Protein AF-A0A6P1I4I9-F1 (afdb_monomer_lite)

Structure (mmCIF, N/CA/C/O backbone):
data_AF-A0A6P1I4I9-F1
#
_entry.id   AF-A0A6P1I4I9-F1
#
loop_
_atom_site.group_PDB
_atom_site.id
_atom_site.type_symbol
_atom_site.label_atom_id
_atom_site.label_alt_id
_atom_site.label_comp_id
_atom_site.label_asym_id
_atom_site.label_entity_id
_atom_site.label_seq_id
_atom_site.pdbx_PDB_ins_code
_atom_site.Cartn_x
_atom_site.Cartn_y
_atom_site.Cartn_z
_atom_site.occupancy
_atom_site.B_iso_or_equiv
_atom_site.auth_seq_id
_atom_site.auth_comp_id
_atom_site.auth_asym_id
_atom_site.auth_atom_id
_atom_site.pdbx_PDB_model_num
ATOM 1 N N . MET A 1 1 ? -8.883 -12.590 -25.364 1.00 61.16 1 MET A N 1
ATOM 2 C CA . MET A 1 1 ? -9.585 -12.939 -24.093 1.00 61.16 1 MET A CA 1
ATOM 3 C C . MET A 1 1 ? -8.777 -12.590 -22.834 1.00 61.16 1 MET A C 1
ATOM 5 O O . MET A 1 1 ? -9.366 -12.536 -21.764 1.00 61.16 1 MET A O 1
ATOM 9 N N . GLN A 1 2 ? -7.467 -12.324 -22.941 1.00 71.19 2 GLN A N 1
ATOM 10 C CA . GLN A 1 2 ? -6.574 -11.932 -21.831 1.00 71.19 2 GLN A CA 1
ATOM 11 C C . GLN A 1 2 ? -6.469 -10.403 -21.642 1.00 71.19 2 GLN A C 1
ATOM 13 O O . GLN A 1 2 ? -5.896 -9.919 -20.669 1.00 71.19 2 GLN A O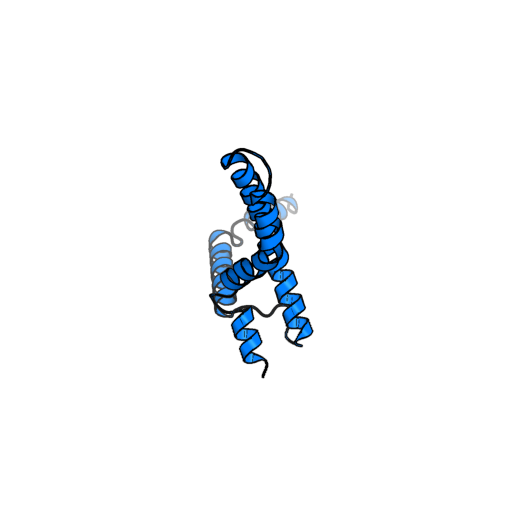 1
ATOM 18 N N . ASP A 1 3 ? -7.030 -9.626 -22.568 1.00 73.31 3 ASP A N 1
ATOM 19 C CA . ASP A 1 3 ? -6.816 -8.177 -22.668 1.00 73.31 3 ASP A CA 1
ATOM 20 C C . ASP A 1 3 ? -7.401 -7.401 -21.481 1.00 73.31 3 ASP A C 1
ATOM 22 O O . ASP A 1 3 ? -6.822 -6.414 -21.028 1.00 73.31 3 ASP A O 1
ATOM 26 N N . TRP A 1 4 ? -8.504 -7.893 -20.907 1.00 76.88 4 TRP A N 1
ATOM 27 C CA . TRP A 1 4 ? -9.091 -7.321 -19.694 1.00 76.88 4 TRP A CA 1
ATOM 28 C C . TRP A 1 4 ? -8.204 -7.549 -18.460 1.00 76.88 4 TRP A C 1
ATOM 30 O O . TRP A 1 4 ? -8.087 -6.650 -17.631 1.00 76.88 4 TRP A O 1
ATOM 40 N N . VAL A 1 5 ? -7.539 -8.711 -18.358 1.00 74.06 5 VAL A N 1
ATOM 41 C CA . VAL A 1 5 ? -6.594 -9.035 -17.271 1.00 74.06 5 VAL A CA 1
ATOM 42 C C . VAL A 1 5 ? -5.366 -8.148 -17.383 1.00 74.06 5 VAL A C 1
ATOM 44 O O . VAL A 1 5 ? -4.929 -7.565 -16.393 1.00 74.06 5 VAL A O 1
ATOM 47 N N . ARG A 1 6 ? -4.843 -8.004 -18.606 1.00 72.75 6 ARG A N 1
ATOM 48 C CA . ARG A 1 6 ? -3.721 -7.115 -18.904 1.00 72.75 6 ARG A CA 1
ATOM 49 C C . ARG A 1 6 ? -4.050 -5.686 -18.483 1.00 72.75 6 ARG A C 1
ATOM 51 O O . ARG A 1 6 ? -3.330 -5.121 -17.670 1.00 72.75 6 ARG A O 1
ATOM 58 N N . ASN A 1 7 ? -5.174 -5.136 -18.943 1.00 72.94 7 ASN A N 1
ATOM 59 C CA . ASN A 1 7 ? -5.567 -3.769 -18.608 1.00 72.94 7 ASN A CA 1
ATOM 60 C C . ASN A 1 7 ? -5.860 -3.567 -17.104 1.00 72.94 7 ASN A C 1
ATOM 62 O O . ASN A 1 7 ? -5.578 -2.497 -16.570 1.00 72.94 7 ASN A O 1
ATOM 66 N N . ASP A 1 8 ? -6.376 -4.579 -16.397 1.00 72.75 8 ASP A N 1
ATOM 67 C CA . ASP A 1 8 ? -6.605 -4.508 -14.943 1.00 72.75 8 ASP A CA 1
ATOM 68 C C . ASP A 1 8 ? -5.295 -4.545 -14.136 1.00 72.75 8 ASP A C 1
ATOM 70 O O . ASP A 1 8 ? -5.152 -3.818 -13.152 1.00 72.75 8 ASP A O 1
ATOM 74 N N . LEU A 1 9 ? -4.320 -5.357 -14.560 1.00 65.81 9 LEU A N 1
ATOM 75 C CA . LEU A 1 9 ? -3.043 -5.531 -13.857 1.00 65.81 9 LEU A CA 1
ATOM 76 C C . LEU A 1 9 ? -2.012 -4.447 -14.178 1.00 65.81 9 LEU A C 1
ATOM 78 O O . LEU A 1 9 ? -1.179 -4.134 -13.325 1.00 65.81 9 LEU A O 1
ATOM 82 N N . THR A 1 10 ? -2.053 -3.879 -15.384 1.00 67.31 10 THR A N 1
ATOM 83 C CA . THR A 1 10 ? -1.100 -2.850 -15.821 1.00 67.31 10 THR A CA 1
ATOM 84 C C . THR A 1 10 ? -1.703 -1.448 -15.868 1.00 67.31 10 THR A C 1
ATOM 86 O O . THR A 1 10 ? -0.956 -0.494 -16.038 1.00 67.31 10 THR A O 1
ATOM 89 N N . GLY A 1 11 ? -3.018 -1.274 -15.716 1.00 68.75 11 GLY A N 1
ATOM 90 C CA . GLY A 1 11 ? -3.669 0.034 -15.839 1.00 68.75 11 GLY A CA 1
ATOM 91 C C . GLY A 1 11 ? -3.225 1.075 -14.801 1.00 68.75 11 GLY A C 1
ATOM 92 O O . GLY A 1 11 ? -2.755 0.749 -13.711 1.00 68.75 11 GLY A O 1
ATOM 93 N N . ASP A 1 12 ? -3.442 2.357 -15.105 1.00 64.56 12 ASP A N 1
ATOM 94 C CA . ASP A 1 12 ? -2.988 3.496 -14.282 1.00 64.56 12 ASP A CA 1
ATOM 95 C C . ASP A 1 12 ? -3.600 3.510 -12.860 1.00 64.56 12 ASP A C 1
ATOM 97 O O . ASP A 1 12 ? -3.029 4.075 -11.929 1.00 64.56 12 ASP A O 1
ATOM 101 N N . ARG A 1 13 ? -4.740 2.829 -12.654 1.00 67.44 13 ARG A N 1
ATOM 102 C CA . ARG A 1 13 ? -5.389 2.649 -11.338 1.00 67.44 13 ARG A CA 1
ATOM 103 C C . ARG A 1 13 ? -5.148 1.278 -10.692 1.00 67.44 13 ARG A C 1
ATOM 105 O O . ARG A 1 13 ? -5.787 0.970 -9.683 1.00 67.44 13 ARG A O 1
ATOM 112 N N . ALA A 1 14 ? -4.237 0.462 -11.224 1.00 74.75 14 ALA A N 1
ATOM 113 C CA . ALA A 1 14 ? -3.941 -0.861 -10.674 1.00 74.75 14 ALA A CA 1
ATOM 114 C C . ALA A 1 14 ? -3.412 -0.774 -9.231 1.00 74.75 14 ALA A C 1
ATOM 116 O O . ALA A 1 14 ? -3.835 -1.541 -8.370 1.00 74.75 14 ALA A O 1
ATOM 117 N N . VAL A 1 15 ? -2.564 0.219 -8.940 1.00 76.56 15 VAL A N 1
ATOM 118 C CA . VAL A 1 15 ? -1.974 0.439 -7.608 1.00 76.56 15 VAL A CA 1
ATOM 119 C C . VAL A 1 15 ? -3.030 0.780 -6.544 1.00 76.56 15 VAL A C 1
ATOM 121 O O . VAL A 1 15 ? -3.139 0.022 -5.580 1.00 76.56 15 VAL A O 1
ATOM 124 N N . PRO A 1 16 ? -3.858 1.839 -6.682 1.00 81.12 16 PRO A N 1
ATOM 125 C CA . PRO A 1 16 ? -4.865 2.151 -5.666 1.00 81.12 16 PRO A CA 1
ATOM 126 C C . PRO A 1 16 ? -5.903 1.032 -5.508 1.00 81.12 16 PRO A C 1
ATOM 128 O O . PRO A 1 16 ? -6.295 0.719 -4.386 1.00 81.12 16 PRO A O 1
ATOM 131 N N . ARG A 1 17 ? -6.306 0.361 -6.599 1.00 83.44 17 ARG A N 1
ATOM 132 C CA . ARG A 1 17 ? -7.221 -0.791 -6.532 1.00 83.44 17 ARG A CA 1
ATOM 133 C C . ARG A 1 17 ? -6.595 -1.966 -5.779 1.00 83.44 17 ARG A C 1
ATOM 135 O O . ARG A 1 17 ? -7.291 -2.615 -5.000 1.00 83.44 17 ARG A O 1
ATOM 142 N N . HIS A 1 18 ? -5.304 -2.228 -5.990 1.00 84.44 18 HIS A N 1
ATOM 143 C C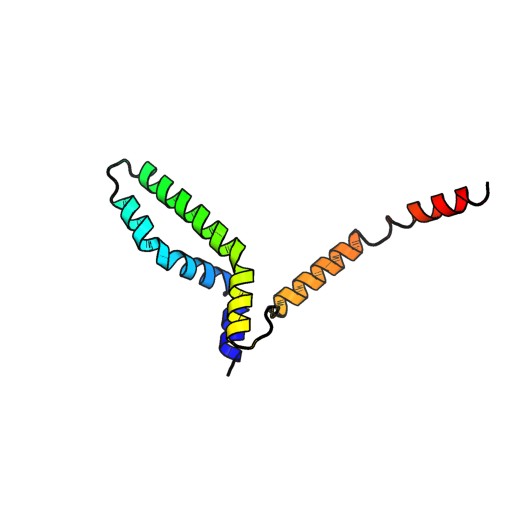A . HIS A 1 18 ? -4.573 -3.256 -5.258 1.00 84.44 18 HIS A CA 1
ATOM 144 C C . HIS A 1 18 ? -4.516 -2.930 -3.768 1.00 84.44 18 HIS A C 1
ATOM 146 O O . HIS A 1 18 ? -4.903 -3.769 -2.966 1.00 84.44 18 HIS A O 1
ATOM 152 N N . LEU A 1 19 ? -4.124 -1.708 -3.400 1.00 85.62 19 LEU A N 1
ATOM 153 C CA . LEU A 1 19 ? -4.037 -1.298 -1.997 1.00 85.62 19 LEU A CA 1
ATOM 154 C C . LEU A 1 19 ? -5.386 -1.426 -1.285 1.00 85.62 19 LEU A C 1
ATOM 156 O O . LEU A 1 19 ? -5.460 -2.085 -0.253 1.00 85.62 19 LEU A O 1
ATOM 160 N N . VAL A 1 20 ? -6.466 -0.893 -1.866 1.00 88.25 20 VAL A N 1
ATOM 161 C CA . VAL A 1 20 ? -7.816 -1.002 -1.286 1.00 88.25 20 VAL A CA 1
ATOM 162 C C . VAL A 1 20 ? -8.228 -2.465 -1.125 1.00 88.25 20 VAL A C 1
ATOM 164 O O . VAL A 1 20 ? -8.698 -2.859 -0.060 1.00 88.25 20 VAL A O 1
ATOM 167 N N . ARG A 1 21 ? -8.019 -3.299 -2.152 1.00 88.94 21 ARG A N 1
ATOM 168 C CA . ARG A 1 21 ? -8.389 -4.720 -2.097 1.00 88.94 21 ARG A CA 1
ATOM 169 C C . ARG A 1 21 ? -7.561 -5.496 -1.074 1.00 88.94 21 ARG A C 1
ATOM 171 O O . ARG A 1 21 ? -8.107 -6.366 -0.405 1.00 88.94 21 ARG A O 1
ATOM 178 N N . SER A 1 22 ? -6.283 -5.159 -0.928 1.00 88.06 22 SER A N 1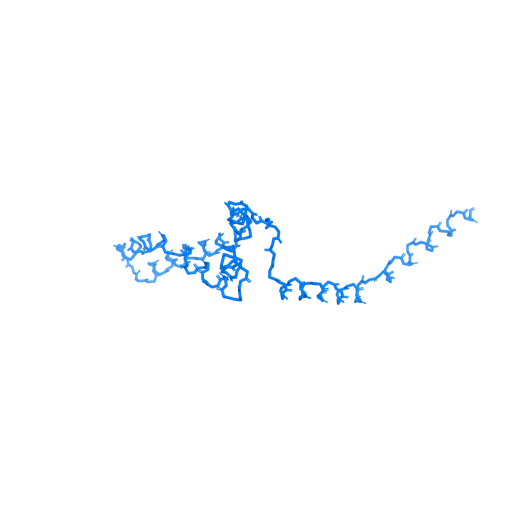
ATOM 179 C CA . SER A 1 22 ? -5.388 -5.754 0.064 1.00 88.06 22 SER A CA 1
ATOM 180 C C . SER A 1 22 ? -5.789 -5.406 1.496 1.00 88.06 22 SER A C 1
ATOM 182 O O . SER A 1 22 ? -5.456 -6.167 2.396 1.00 88.06 22 SER A O 1
ATOM 184 N N . MET A 1 23 ? -6.531 -4.314 1.724 1.00 91.69 23 MET A N 1
ATOM 185 C CA . MET A 1 23 ? -7.038 -3.953 3.055 1.00 91.69 23 MET A CA 1
ATOM 186 C C . MET A 1 23 ? -8.324 -4.692 3.447 1.00 91.69 23 MET A C 1
ATOM 188 O O . MET A 1 23 ? -8.602 -4.827 4.636 1.00 91.69 23 MET A O 1
ATOM 192 N N . VAL A 1 24 ? -9.101 -5.205 2.484 1.00 93.88 24 VAL A N 1
ATOM 193 C CA . VAL A 1 24 ? -10.393 -5.870 2.754 1.00 93.88 24 VAL A CA 1
ATOM 194 C C . VAL A 1 24 ? -10.277 -7.017 3.775 1.00 93.88 24 VAL A C 1
ATOM 196 O O . VAL A 1 24 ? -11.085 -7.048 4.703 1.00 93.88 24 VAL A O 1
ATOM 199 N N . PRO A 1 25 ? -9.277 -7.920 3.701 1.00 92.69 25 PRO A N 1
ATOM 200 C CA . PRO A 1 25 ? -9.122 -8.990 4.691 1.00 92.69 25 PRO A CA 1
ATOM 201 C C . PRO A 1 25 ? -8.791 -8.504 6.111 1.00 92.69 25 PRO A C 1
ATOM 203 O O . PRO A 1 25 ? -9.016 -9.241 7.066 1.00 92.69 25 PRO A O 1
ATOM 206 N N . PHE A 1 26 ? -8.271 -7.281 6.272 1.00 92.88 26 PHE A N 1
ATOM 207 C CA . PHE A 1 26 ? -7.883 -6.723 7.574 1.00 92.88 26 PHE A CA 1
ATOM 208 C C . PHE A 1 26 ? -9.031 -6.014 8.300 1.00 92.88 26 PHE A C 1
ATOM 210 O O . PHE A 1 26 ? -8.913 -5.734 9.491 1.00 92.88 26 PHE A O 1
ATOM 217 N N . ILE A 1 27 ? -10.161 -5.768 7.629 1.00 94.25 27 ILE A N 1
ATOM 218 C CA . ILE A 1 27 ? -11.366 -5.174 8.229 1.00 94.25 27 ILE A CA 1
ATOM 219 C C . ILE A 1 27 ? -11.764 -5.844 9.560 1.00 94.25 27 ILE A C 1
ATOM 221 O O . ILE A 1 27 ? -11.925 -5.114 10.538 1.00 94.25 27 ILE A O 1
ATOM 225 N N . PRO A 1 28 ? -11.887 -7.186 9.668 1.00 95.12 28 PRO A N 1
ATOM 226 C CA . PRO A 1 28 ? -12.225 -7.825 10.943 1.00 95.12 28 PRO A CA 1
ATOM 227 C C . PRO A 1 28 ? -11.169 -7.596 12.035 1.00 95.12 28 PRO A C 1
ATOM 229 O O . PRO A 1 28 ? -11.524 -7.444 13.201 1.00 95.12 28 PRO A O 1
ATOM 232 N N . VAL A 1 29 ? -9.884 -7.514 11.675 1.00 93.56 29 VAL A N 1
ATOM 233 C CA . VAL A 1 29 ? -8.793 -7.237 12.626 1.00 93.56 29 VAL A CA 1
ATOM 234 C C . VAL A 1 29 ? -8.911 -5.814 13.174 1.00 93.56 29 VAL A C 1
ATOM 236 O O . VAL A 1 29 ? -8.864 -5.606 14.385 1.00 93.56 29 VAL A O 1
ATOM 239 N N . PHE A 1 30 ? -9.133 -4.829 12.303 1.00 93.06 30 PHE A N 1
ATOM 240 C CA . PHE A 1 30 ? -9.330 -3.443 12.730 1.00 93.06 30 PHE A CA 1
ATOM 241 C C . PHE A 1 30 ? -10.616 -3.268 13.541 1.00 93.06 30 PHE A C 1
ATOM 243 O O . PHE A 1 30 ? -10.618 -2.539 14.532 1.00 93.06 30 PHE A O 1
ATOM 250 N N . ALA A 1 31 ? -11.688 -3.980 13.182 1.00 94.31 31 ALA A N 1
ATOM 251 C CA . ALA A 1 31 ? -12.916 -4.009 13.968 1.00 94.31 31 ALA A CA 1
ATOM 252 C C . ALA A 1 31 ? -12.673 -4.572 15.379 1.00 94.31 31 ALA A C 1
ATOM 254 O O . ALA A 1 31 ? -13.158 -4.001 16.353 1.00 94.31 31 ALA A O 1
ATOM 255 N N . ALA A 1 32 ? -11.863 -5.627 15.517 1.00 93.50 32 ALA A N 1
ATOM 256 C CA . ALA A 1 32 ? -11.491 -6.169 16.823 1.00 93.50 32 ALA A CA 1
ATOM 257 C C . ALA A 1 32 ? -10.728 -5.145 17.684 1.00 93.50 32 ALA A C 1
ATOM 259 O O . ALA A 1 32 ? -11.007 -5.016 18.875 1.00 93.50 32 ALA A O 1
ATOM 260 N N . PHE A 1 33 ? -9.826 -4.353 17.093 1.00 91.19 33 PHE A N 1
ATOM 261 C CA . PHE A 1 33 ? -9.138 -3.274 17.817 1.00 91.19 33 PHE A CA 1
ATOM 262 C C . PHE A 1 33 ? -10.091 -2.170 18.290 1.00 91.19 33 PHE A C 1
ATOM 264 O O . PHE A 1 33 ? -9.878 -1.592 19.355 1.00 91.19 33 PHE A O 1
ATOM 271 N N . LEU A 1 34 ? -11.174 -1.903 17.554 1.00 89.75 34 LEU A N 1
ATOM 272 C CA . LEU A 1 34 ? -12.207 -0.962 17.994 1.00 89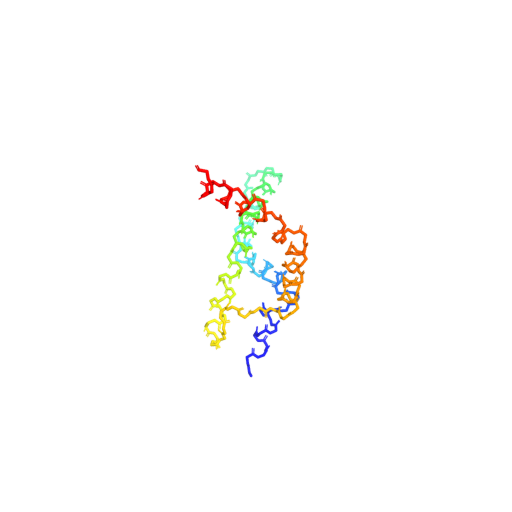.75 34 LEU A CA 1
ATOM 273 C C . LEU A 1 34 ? -13.008 -1.477 19.193 1.00 89.75 34 LEU A C 1
ATOM 275 O O . LEU A 1 34 ? -13.479 -0.658 19.979 1.00 89.75 34 LEU A O 1
ATOM 279 N N . LEU A 1 35 ? -13.140 -2.794 19.362 1.00 92.06 35 LEU A N 1
ATOM 280 C CA . LEU A 1 35 ? -13.825 -3.402 20.508 1.00 92.06 35 LEU A CA 1
ATOM 281 C C . LEU A 1 35 ? -12.965 -3.422 21.780 1.00 92.06 35 LEU A C 1
ATOM 283 O O . LEU A 1 35 ? -13.482 -3.693 22.862 1.00 92.06 35 LEU A O 1
ATOM 287 N N . PHE A 1 36 ? -11.667 -3.124 21.673 1.00 89.94 36 PHE A N 1
ATOM 288 C CA . PHE A 1 36 ? -10.749 -3.186 22.803 1.00 89.94 36 PHE A CA 1
ATOM 289 C C . PHE A 1 36 ? -11.105 -2.143 23.878 1.00 89.94 36 PHE A C 1
ATOM 291 O O . PHE A 1 36 ? -11.275 -0.963 23.551 1.00 89.94 36 PHE A O 1
ATOM 298 N N . PRO A 1 37 ? -11.200 -2.521 25.167 1.00 87.06 37 PRO A N 1
ATOM 299 C CA . PRO A 1 37 ? -11.470 -1.566 26.232 1.00 87.06 37 PRO A CA 1
ATOM 300 C C . PRO A 1 37 ? -10.263 -0.636 26.406 1.00 87.06 37 PRO A C 1
ATOM 302 O O . PRO A 1 37 ? -9.168 -1.060 26.764 1.00 87.06 37 PRO A O 1
ATOM 305 N N . GLY A 1 38 ? -10.452 0.652 26.126 1.00 89.25 38 GLY A N 1
ATOM 306 C CA . GLY A 1 38 ? -9.396 1.653 26.266 1.00 89.25 38 GLY A CA 1
ATOM 307 C C . GLY A 1 38 ? -9.707 2.983 25.579 1.00 89.25 38 GLY A C 1
ATOM 308 O O . GLY A 1 38 ? -10.739 3.102 24.908 1.00 89.25 38 GLY A O 1
ATOM 309 N N . PRO A 1 39 ? -8.831 3.988 25.731 1.00 93.62 39 PRO A N 1
ATOM 310 C CA . PRO A 1 39 ? -8.985 5.292 25.095 1.00 93.62 39 PRO A CA 1
ATOM 311 C C . PRO A 1 39 ? -8.999 5.198 23.564 1.00 93.62 39 PRO A C 1
ATOM 313 O O . PRO A 1 39 ? -8.312 4.360 22.979 1.00 93.62 39 PRO A O 1
ATOM 316 N N . LEU A 1 40 ? -9.725 6.101 22.896 1.00 92.19 40 LEU A N 1
ATOM 317 C CA . LEU A 1 40 ? -9.829 6.110 21.429 1.00 92.19 40 LEU A CA 1
ATOM 318 C C . LEU A 1 40 ? -8.474 6.292 20.730 1.00 92.19 40 LEU A C 1
ATOM 320 O O . LEU A 1 40 ? -8.242 5.677 19.693 1.00 92.19 40 LEU A O 1
ATOM 324 N N . TRP A 1 41 ? -7.565 7.084 21.308 1.00 93.06 41 TRP A N 1
ATOM 325 C CA . TRP A 1 41 ? -6.231 7.294 20.742 1.00 93.06 41 TRP A CA 1
ATOM 326 C C . TRP A 1 41 ? -5.406 6.002 20.725 1.00 93.06 41 TRP A C 1
ATOM 328 O O . TRP A 1 41 ? -4.732 5.738 19.737 1.00 93.06 41 TRP A O 1
ATOM 338 N N . LEU A 1 42 ? -5.528 5.157 21.756 1.00 94.00 42 LEU A N 1
ATOM 339 C CA . LEU A 1 42 ? -4.816 3.880 21.830 1.00 94.00 42 LEU A CA 1
ATOM 340 C C . LEU A 1 42 ? -5.321 2.910 20.756 1.00 94.00 42 LEU A C 1
ATOM 342 O O . LEU A 1 42 ? -4.522 2.329 20.022 1.00 94.00 42 LEU A O 1
ATOM 346 N N . ARG A 1 43 ? -6.64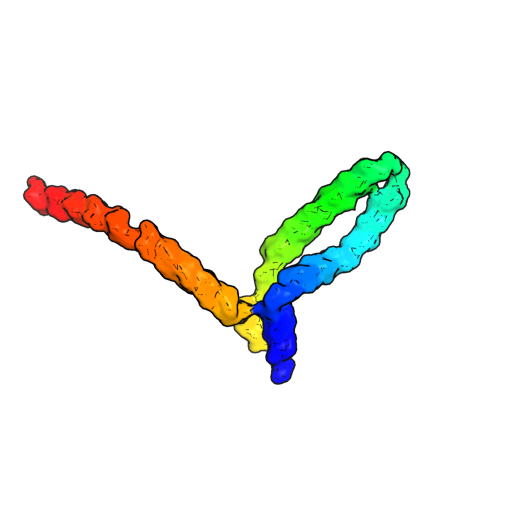9 2.794 20.605 1.00 93.62 43 ARG A N 1
ATOM 347 C CA . ARG A 1 43 ? -7.266 1.999 19.526 1.00 93.62 43 ARG A CA 1
ATOM 348 C C . ARG A 1 43 ? -6.823 2.514 18.155 1.00 93.62 43 ARG A C 1
ATOM 350 O O . ARG A 1 43 ? -6.449 1.727 17.288 1.00 93.62 43 ARG A O 1
ATOM 357 N N . GLY A 1 44 ? -6.799 3.839 17.988 1.00 95.19 44 GLY A N 1
ATOM 358 C CA . GLY A 1 44 ? -6.299 4.510 16.791 1.00 95.19 44 GLY A CA 1
ATOM 359 C C . GLY A 1 44 ? -4.843 4.162 16.480 1.00 95.19 44 GLY A C 1
ATOM 360 O O . GLY A 1 44 ? -4.538 3.820 15.342 1.00 95.19 44 GLY A O 1
ATOM 361 N N . SER A 1 45 ? -3.955 4.160 17.478 1.00 95.75 45 SER A N 1
ATOM 362 C CA . SER A 1 45 ? -2.548 3.780 17.309 1.00 95.75 45 SER A CA 1
ATOM 363 C C . SER A 1 45 ? -2.374 2.317 16.892 1.00 95.75 45 SER A C 1
ATOM 365 O O . SER A 1 45 ? -1.549 2.036 16.026 1.00 95.75 45 SER A O 1
ATOM 367 N N . MET A 1 46 ? -3.160 1.388 17.448 1.00 95.06 46 MET A N 1
ATOM 368 C CA . MET A 1 46 ? -3.119 -0.033 17.064 1.00 95.06 46 MET A CA 1
ATOM 369 C C . MET A 1 46 ? -3.558 -0.242 15.612 1.00 95.06 46 MET A C 1
ATOM 371 O O . MET A 1 46 ? -2.895 -0.950 14.852 1.00 95.06 46 MET A O 1
ATOM 375 N N . ILE A 1 47 ? -4.656 0.410 15.215 1.00 95.50 47 ILE A N 1
ATOM 376 C CA . ILE A 1 47 ? -5.148 0.383 13.833 1.00 95.50 47 ILE A CA 1
ATOM 377 C C . ILE A 1 47 ? -4.117 1.008 12.900 1.00 95.50 47 ILE A C 1
ATOM 379 O O . ILE A 1 47 ? -3.804 0.415 11.874 1.00 95.50 47 ILE A O 1
ATOM 383 N N . LEU A 1 48 ? -3.558 2.167 13.258 1.00 95.81 48 LEU A N 1
ATOM 384 C CA . LEU A 1 48 ? -2.553 2.853 12.451 1.00 95.81 48 LEU A CA 1
ATOM 385 C C . LEU A 1 48 ? -1.307 1.986 12.257 1.00 95.81 48 LEU A C 1
ATOM 387 O O . LEU A 1 48 ? -0.848 1.832 11.130 1.00 95.81 48 LEU A O 1
ATOM 391 N N . LEU A 1 49 ? -0.790 1.378 13.325 1.00 95.88 49 LEU A N 1
ATOM 392 C CA . LEU A 1 49 ? 0.359 0.481 13.246 1.00 95.88 49 LEU A CA 1
ATOM 393 C C . LEU A 1 49 ? 0.069 -0.721 12.335 1.00 95.88 49 LEU A C 1
ATOM 395 O O . LEU A 1 49 ? 0.865 -1.031 11.448 1.00 95.88 49 LEU A O 1
ATOM 399 N N . GLY A 1 50 ? -1.089 -1.364 12.512 1.00 94.81 50 GLY A N 1
ATOM 400 C CA . GLY A 1 50 ? -1.517 -2.477 11.664 1.00 94.81 50 GLY A CA 1
ATOM 401 C C . GLY A 1 50 ? -1.702 -2.069 10.201 1.00 94.81 50 GLY A C 1
ATOM 402 O O . GLY A 1 50 ? -1.284 -2.797 9.303 1.00 94.81 50 GLY A O 1
ATOM 403 N N . LEU A 1 51 ? -2.266 -0.886 9.953 1.00 94.50 51 LEU A N 1
ATOM 404 C CA . LEU A 1 51 ? -2.464 -0.325 8.620 1.00 94.50 51 LEU A CA 1
ATOM 405 C C . LEU A 1 51 ? -1.129 -0.049 7.926 1.00 94.50 51 LEU A C 1
ATOM 407 O O . LEU A 1 51 ? -0.953 -0.448 6.778 1.00 94.50 51 LEU A O 1
ATOM 411 N N . LEU A 1 52 ? -0.180 0.591 8.614 1.00 94.94 52 LEU A N 1
ATOM 412 C CA . LEU A 1 52 ? 1.152 0.865 8.074 1.00 94.94 52 LEU A CA 1
ATOM 413 C C . LEU A 1 52 ? 1.869 -0.431 7.692 1.00 94.94 52 LEU A C 1
ATOM 415 O O . LEU A 1 52 ? 2.417 -0.528 6.595 1.00 94.94 52 LEU A O 1
ATOM 419 N N . LEU A 1 53 ? 1.809 -1.446 8.557 1.00 95.44 53 LEU A N 1
ATOM 420 C CA . LEU A 1 53 ? 2.415 -2.744 8.284 1.00 95.44 53 LEU A CA 1
ATOM 421 C C . LEU A 1 53 ? 1.738 -3.440 7.094 1.00 95.44 53 LEU A C 1
ATOM 423 O O . LEU A 1 53 ? 2.415 -3.890 6.171 1.00 95.44 53 LEU A O 1
ATOM 427 N N . ALA A 1 54 ? 0.404 -3.484 7.069 1.00 92.75 54 ALA A N 1
ATOM 428 C CA . ALA A 1 54 ? -0.353 -4.085 5.975 1.00 92.75 54 ALA A CA 1
ATOM 429 C C . ALA A 1 54 ? -0.068 -3.393 4.632 1.00 92.75 54 ALA A C 1
ATOM 431 O O . ALA A 1 54 ? 0.118 -4.068 3.619 1.00 92.75 54 ALA A O 1
ATOM 432 N N . LEU A 1 55 ? 0.014 -2.059 4.617 1.00 91.12 55 LEU A N 1
ATOM 433 C CA . LEU A 1 55 ? 0.372 -1.283 3.430 1.00 91.12 55 LEU A CA 1
ATOM 434 C C . LEU A 1 55 ? 1.810 -1.555 2.986 1.00 91.12 55 LEU A C 1
ATOM 436 O O . LEU A 1 55 ? 2.040 -1.769 1.797 1.00 91.12 55 LEU A O 1
ATOM 440 N N . PHE A 1 56 ? 2.761 -1.605 3.921 1.00 91.31 56 PHE A N 1
ATOM 441 C CA . PHE A 1 56 ? 4.154 -1.931 3.623 1.00 91.31 56 PHE A CA 1
ATOM 442 C C . PHE A 1 56 ? 4.274 -3.286 2.915 1.00 91.31 56 PHE A C 1
ATOM 444 O O . PHE A 1 56 ? 4.915 -3.383 1.866 1.00 91.31 56 PHE A O 1
ATOM 451 N N . TYR A 1 57 ? 3.600 -4.317 3.432 1.00 89.62 57 TYR A N 1
ATOM 452 C CA . TYR A 1 57 ? 3.567 -5.636 2.801 1.00 89.62 57 TYR A CA 1
ATOM 453 C C . TYR A 1 57 ? 2.810 -5.623 1.466 1.00 89.62 57 TYR A C 1
ATOM 455 O O . TYR A 1 57 ? 3.271 -6.224 0.496 1.00 89.62 57 TYR A O 1
ATOM 463 N N . ALA A 1 58 ? 1.685 -4.909 1.370 1.00 88.56 58 ALA A N 1
ATOM 464 C CA . ALA A 1 58 ? 0.921 -4.805 0.128 1.00 88.56 58 ALA A CA 1
ATOM 465 C C . ALA A 1 58 ? 1.743 -4.178 -1.008 1.00 88.56 58 ALA A C 1
ATOM 467 O O . ALA A 1 58 ? 1.653 -4.638 -2.143 1.00 88.56 58 ALA A O 1
ATOM 468 N N . VAL A 1 59 ? 2.557 -3.161 -0.708 1.00 87.81 59 VAL A N 1
ATOM 469 C CA . VAL A 1 59 ? 3.468 -2.536 -1.677 1.00 87.81 59 VAL A CA 1
ATOM 470 C C . VAL A 1 59 ? 4.653 -3.451 -1.978 1.00 87.81 59 VAL A C 1
ATOM 472 O O . VAL A 1 59 ? 4.915 -3.731 -3.146 1.00 87.81 59 VAL A O 1
ATOM 475 N N . SER A 1 60 ? 5.324 -3.968 -0.945 1.00 89.12 60 SER A N 1
ATOM 476 C CA . SER A 1 60 ? 6.530 -4.797 -1.090 1.00 89.12 60 SER A CA 1
ATOM 477 C C . SER A 1 60 ? 6.295 -6.053 -1.925 1.00 89.12 60 SER A C 1
ATOM 479 O O . SER A 1 60 ? 7.155 -6.430 -2.715 1.00 89.12 60 SER A O 1
ATOM 481 N N . TYR A 1 61 ? 5.122 -6.678 -1.780 1.00 87.06 61 TYR A N 1
ATOM 482 C CA . TYR A 1 61 ? 4.768 -7.906 -2.494 1.00 87.06 61 TYR A CA 1
ATOM 483 C C . TYR A 1 61 ? 3.961 -7.662 -3.776 1.00 87.06 61 TYR A C 1
ATOM 485 O O . TYR A 1 61 ? 3.541 -8.615 -4.437 1.00 87.06 61 TYR A O 1
ATOM 493 N N . MET A 1 62 ? 3.704 -6.403 -4.142 1.00 84.12 62 MET A N 1
ATOM 494 C CA . MET A 1 62 ? 2.833 -6.061 -5.269 1.00 84.12 62 MET A CA 1
ATOM 495 C C . MET A 1 62 ? 3.363 -6.629 -6.588 1.00 84.12 62 MET A C 1
ATOM 497 O O . MET A 1 62 ? 2.600 -7.223 -7.351 1.00 84.12 62 MET A O 1
ATOM 501 N N . ALA A 1 63 ? 4.667 -6.485 -6.839 1.00 81.62 63 ALA A N 1
ATOM 502 C CA . ALA A 1 63 ? 5.311 -6.954 -8.063 1.00 81.62 63 ALA A CA 1
ATOM 503 C C . ALA A 1 63 ? 5.287 -8.486 -8.161 1.00 81.62 63 ALA A C 1
ATOM 505 O O . ALA A 1 63 ? 4.861 -9.031 -9.177 1.00 81.62 63 ALA A O 1
ATOM 506 N N . GLN A 1 64 ? 5.635 -9.187 -7.078 1.00 84.44 64 GLN A N 1
ATOM 507 C CA . GLN A 1 64 ? 5.624 -10.651 -7.024 1.00 84.44 64 GLN A CA 1
ATOM 508 C C . GLN A 1 64 ? 4.193 -11.202 -7.132 1.00 84.44 64 GLN A C 1
ATOM 510 O O . GLN A 1 64 ? 3.958 -12.219 -7.778 1.00 84.44 64 GLN A O 1
ATOM 515 N N . ASN A 1 65 ? 3.205 -10.538 -6.522 1.00 85.44 65 ASN A N 1
ATOM 516 C CA . ASN A 1 65 ? 1.793 -10.910 -6.646 1.00 85.44 65 ASN A CA 1
ATOM 517 C C . ASN A 1 65 ? 1.270 -10.695 -8.070 1.00 85.44 65 ASN A C 1
ATOM 519 O O . ASN A 1 65 ? 0.498 -11.516 -8.566 1.00 85.44 65 ASN A O 1
ATOM 523 N N . ARG A 1 66 ? 1.686 -9.606 -8.729 1.00 84.31 66 ARG A N 1
ATOM 524 C CA . ARG A 1 66 ? 1.348 -9.321 -10.127 1.00 84.31 66 ARG A CA 1
ATOM 525 C C . ARG A 1 66 ? 1.943 -10.380 -11.052 1.00 84.31 66 ARG A C 1
ATOM 527 O O . ARG A 1 66 ? 1.181 -10.981 -11.802 1.00 84.31 66 ARG A O 1
ATOM 534 N N . ALA A 1 67 ? 3.243 -10.654 -10.939 1.00 84.88 67 ALA A N 1
ATOM 535 C CA . ALA A 1 67 ? 3.946 -11.659 -11.737 1.00 84.88 67 ALA A CA 1
ATOM 536 C C . ALA A 1 67 ? 3.288 -13.041 -11.613 1.00 84.88 67 ALA A C 1
ATOM 538 O O . ALA A 1 67 ? 2.862 -13.613 -12.611 1.00 84.88 67 ALA A O 1
ATOM 539 N N . ARG A 1 68 ? 3.042 -13.509 -10.381 1.00 84.94 68 ARG A N 1
ATOM 540 C CA . ARG A 1 68 ? 2.349 -14.787 -10.144 1.00 84.94 68 ARG A CA 1
ATOM 541 C C . ARG A 1 68 ? 0.943 -14.830 -10.743 1.00 84.94 68 ARG A C 1
ATOM 543 O O . ARG A 1 68 ? 0.497 -15.876 -11.204 1.00 84.94 68 ARG A O 1
ATOM 550 N N . ARG A 1 69 ? 0.198 -13.719 -10.720 1.00 83.62 69 ARG A N 1
ATOM 551 C CA . ARG A 1 69 ? -1.131 -13.657 -11.356 1.00 83.62 69 ARG A CA 1
ATOM 552 C C . ARG A 1 69 ? -1.028 -13.710 -12.878 1.00 83.62 69 ARG A C 1
ATOM 554 O O . ARG A 1 69 ? -1.850 -14.385 -13.485 1.00 83.62 69 ARG A O 1
ATOM 561 N N . LEU A 1 70 ? -0.045 -13.037 -13.473 1.00 85.50 70 LEU A N 1
ATOM 562 C CA . LEU A 1 70 ? 0.214 -13.084 -14.914 1.00 85.50 70 LEU A CA 1
ATOM 563 C C . LEU A 1 70 ? 0.569 -14.509 -15.359 1.00 85.50 70 LEU A C 1
ATOM 565 O O . LEU A 1 70 ? -0.082 -15.034 -16.259 1.00 85.50 70 LEU A O 1
ATOM 569 N N . GLU A 1 71 ? 1.480 -15.174 -14.646 1.00 87.44 71 GLU A N 1
ATOM 570 C CA . GLU A 1 71 ? 1.869 -16.568 -14.902 1.00 87.44 71 GLU A CA 1
ATOM 571 C C . GLU A 1 71 ? 0.674 -17.522 -14.838 1.00 87.44 71 GLU A C 1
ATOM 573 O O . GLU A 1 71 ? 0.471 -18.332 -15.740 1.00 87.44 71 GLU A O 1
ATOM 578 N N . ARG A 1 72 ? -0.182 -17.390 -13.812 1.00 85.81 72 ARG A N 1
ATOM 579 C CA . ARG A 1 72 ? -1.407 -18.202 -13.680 1.00 85.81 72 ARG A CA 1
ATOM 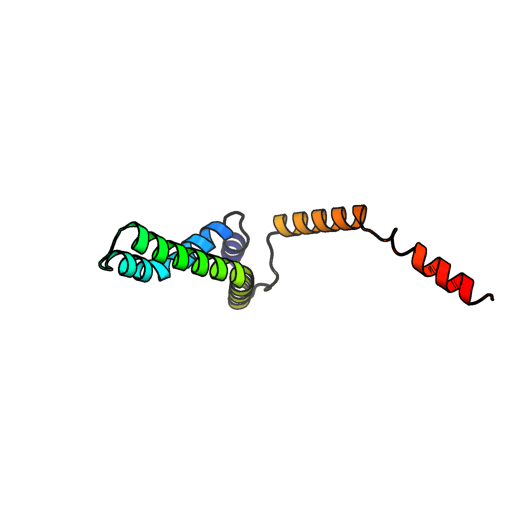580 C C . ARG A 1 72 ? -2.386 -18.015 -14.837 1.00 85.81 72 ARG A C 1
ATOM 582 O O . ARG A 1 72 ? -3.233 -18.878 -15.052 1.00 85.81 72 ARG A O 1
ATOM 589 N N . HIS A 1 73 ? -2.295 -16.899 -15.550 1.00 84.44 73 HIS A N 1
ATOM 590 C CA . HIS A 1 73 ? -3.099 -16.617 -16.730 1.00 84.44 73 HIS A CA 1
ATOM 591 C C . HIS A 1 73 ? -2.335 -16.862 -18.042 1.00 84.44 73 HIS A C 1
ATOM 593 O O . HIS A 1 73 ? -2.894 -16.611 -19.103 1.00 84.44 73 HIS A O 1
ATOM 599 N N . GLY A 1 74 ? -1.113 -17.401 -18.012 1.00 84.12 74 GLY A N 1
ATOM 600 C CA . GLY A 1 74 ? -0.322 -17.674 -19.218 1.00 84.12 74 GLY A CA 1
ATOM 601 C C . GLY A 1 74 ? 0.237 -16.415 -19.888 1.00 84.12 74 GLY A C 1
ATOM 602 O O . GLY A 1 74 ? 0.529 -16.433 -21.081 1.00 84.12 74 GLY A O 1
ATOM 603 N N . LEU A 1 75 ? 0.348 -15.314 -19.140 1.00 84.12 75 LEU A N 1
ATOM 604 C CA . LEU A 1 75 ? 0.983 -14.073 -19.576 1.00 84.12 75 LEU A CA 1
ATOM 605 C C . LEU A 1 75 ? 2.433 -14.001 -19.069 1.00 84.12 75 LEU A C 1
ATOM 607 O O . LEU A 1 75 ? 2.742 -14.608 -18.040 1.00 84.12 75 LEU A O 1
ATOM 611 N N . PRO A 1 76 ? 3.310 -13.227 -19.739 1.00 82.62 76 PRO A N 1
ATOM 612 C CA . PRO A 1 76 ? 4.675 -13.017 -19.270 1.00 82.62 76 PRO A CA 1
ATOM 613 C C . PRO A 1 76 ? 4.691 -12.390 -17.860 1.00 82.62 76 PRO A C 1
ATOM 615 O O . PRO A 1 76 ? 3.951 -11.430 -17.621 1.00 82.62 76 PRO A O 1
ATOM 618 N N . PRO A 1 77 ? 5.497 -12.903 -16.913 1.00 79.31 77 PRO A N 1
ATOM 619 C CA . PRO A 1 77 ? 5.569 -12.382 -15.541 1.00 79.31 77 PRO A CA 1
ATOM 620 C C . PRO A 1 77 ? 6.125 -10.956 -15.454 1.00 79.31 77 PRO A C 1
ATOM 622 O O . PRO A 1 77 ? 5.803 -10.216 -14.522 1.00 79.31 77 PRO A O 1
ATOM 625 N N . ASP A 1 78 ? 6.939 -10.574 -16.433 1.00 77.12 78 ASP A N 1
ATOM 626 C CA . ASP A 1 78 ? 7.568 -9.268 -16.609 1.00 77.12 78 ASP A CA 1
ATOM 627 C C . ASP A 1 78 ? 6.679 -8.274 -17.373 1.00 77.12 78 ASP A C 1
ATOM 629 O O . ASP A 1 78 ? 7.100 -7.154 -17.653 1.00 77.12 78 ASP A O 1
ATOM 633 N N . LEU A 1 79 ? 5.433 -8.645 -17.692 1.00 74.31 79 LEU A N 1
ATOM 634 C CA . LEU A 1 79 ? 4.528 -7.783 -18.443 1.00 74.31 79 LEU A CA 1
ATOM 635 C C . LEU A 1 79 ? 4.209 -6.502 -17.655 1.00 74.31 79 LEU A C 1
ATOM 637 O O . LEU A 1 79 ? 3.447 -6.500 -16.682 1.00 74.31 79 LEU A O 1
ATOM 641 N N . GLU A 1 80 ? 4.772 -5.389 -18.115 1.00 72.38 80 GLU A N 1
ATOM 642 C CA . GLU A 1 80 ? 4.563 -4.061 -17.546 1.00 72.38 80 GLU A CA 1
ATOM 643 C C . GLU A 1 80 ? 3.639 -3.185 -18.401 1.00 72.38 80 GLU A C 1
ATOM 645 O O . GLU A 1 80 ? 3.312 -3.484 -19.553 1.00 72.38 80 GLU A O 1
ATOM 650 N N . ASN A 1 81 ? 3.183 -2.073 -17.815 1.00 70.12 81 ASN A N 1
ATOM 651 C CA . ASN A 1 81 ? 2.458 -1.052 -18.563 1.00 70.12 81 ASN A CA 1
ATOM 652 C C . ASN A 1 81 ? 3.426 -0.382 -19.552 1.00 70.12 81 ASN A C 1
ATOM 654 O O . ASN A 1 81 ? 4.434 0.163 -19.096 1.00 70.12 81 ASN A O 1
ATOM 658 N N . PRO A 1 82 ? 3.113 -0.330 -20.860 1.00 68.12 82 PRO A N 1
ATOM 659 C CA . PRO A 1 82 ? 3.985 0.296 -21.852 1.00 68.12 82 PRO A CA 1
ATOM 660 C C . PRO A 1 82 ? 4.323 1.759 -21.523 1.00 68.12 82 PRO A C 1
ATOM 662 O O . PRO A 1 82 ? 5.440 2.190 -21.785 1.00 68.12 82 PRO A O 1
ATOM 665 N N . LYS A 1 83 ? 3.418 2.508 -20.871 1.00 66.19 83 LYS A N 1
ATOM 666 C CA . LYS A 1 83 ? 3.698 3.881 -20.414 1.00 66.19 83 LYS A CA 1
ATOM 667 C C . LYS A 1 83 ? 4.721 3.939 -19.276 1.00 66.19 83 LYS A C 1
ATOM 669 O O . LYS A 1 83 ? 5.528 4.862 -19.231 1.00 66.19 83 LYS A O 1
ATOM 674 N N . LYS A 1 84 ? 4.683 2.979 -18.343 1.00 68.44 84 LYS A N 1
ATOM 675 C CA . LYS A 1 84 ? 5.666 2.909 -17.249 1.00 68.44 84 LYS A CA 1
ATOM 676 C C . LYS A 1 84 ? 7.024 2.459 -17.764 1.00 68.44 84 LYS A C 1
ATOM 678 O O . LYS A 1 84 ? 8.019 3.058 -17.378 1.00 68.44 84 LYS A O 1
ATOM 683 N N . ALA A 1 85 ? 7.045 1.485 -18.672 1.00 73.62 85 ALA A N 1
ATOM 684 C CA . ALA A 1 85 ? 8.269 1.052 -19.335 1.00 73.62 85 ALA A CA 1
ATOM 685 C C . ALA A 1 85 ? 8.944 2.230 -20.059 1.00 73.62 85 ALA A C 1
ATOM 687 O O . ALA A 1 85 ? 10.104 2.520 -19.787 1.00 73.62 85 ALA A O 1
ATOM 688 N N . SER A 1 86 ? 8.194 3.005 -20.857 1.00 72.06 86 SER A N 1
ATOM 689 C CA . SER A 1 86 ? 8.751 4.171 -21.560 1.00 72.06 86 SER A CA 1
ATOM 690 C C . SER A 1 86 ? 9.255 5.273 -20.622 1.00 72.06 86 SER A C 1
ATOM 692 O O . SER A 1 86 ? 10.233 5.948 -20.927 1.00 72.06 86 SER A O 1
ATOM 694 N N . GLN A 1 87 ? 8.594 5.478 -19.476 1.00 73.81 87 GLN A N 1
ATOM 695 C CA . GLN A 1 87 ? 9.058 6.440 -18.471 1.00 73.81 87 GLN A CA 1
ATOM 696 C C . GLN A 1 87 ? 10.357 5.976 -17.809 1.00 73.81 87 GLN A C 1
ATOM 698 O O . GLN A 1 87 ? 11.267 6.781 -17.644 1.00 73.81 87 GLN A O 1
ATOM 703 N N . HIS A 1 88 ? 10.460 4.688 -17.480 1.00 73.12 88 HIS A N 1
ATOM 704 C CA . HIS A 1 88 ? 11.656 4.119 -16.870 1.00 73.12 88 HIS A CA 1
ATOM 705 C C . HIS A 1 88 ? 12.849 4.140 -17.835 1.00 73.12 88 HIS A C 1
ATOM 707 O O . HIS A 1 88 ? 13.960 4.482 -17.441 1.00 73.12 88 HIS A O 1
ATOM 713 N N . GLU A 1 89 ? 12.617 3.853 -19.118 1.00 77.62 89 GLU A N 1
ATOM 714 C CA . GLU A 1 89 ? 13.629 4.004 -20.167 1.00 77.62 89 GLU A CA 1
ATOM 715 C C . GLU A 1 89 ? 14.077 5.461 -20.326 1.00 77.62 89 GLU A C 1
ATOM 717 O O . GLU A 1 89 ? 15.274 5.727 -20.419 1.00 77.62 89 GLU A O 1
ATOM 722 N N . ALA A 1 90 ? 13.142 6.418 -20.302 1.00 81.12 90 ALA A N 1
ATOM 723 C CA . ALA A 1 90 ? 13.468 7.840 -20.377 1.00 81.12 90 ALA A CA 1
ATOM 724 C C . ALA A 1 90 ? 14.277 8.321 -19.158 1.00 81.12 90 ALA A C 1
ATOM 726 O O . ALA A 1 90 ? 15.222 9.094 -19.316 1.00 81.12 90 ALA A O 1
ATOM 727 N N . GLU A 1 91 ? 13.938 7.848 -17.958 1.00 80.88 91 GLU A N 1
ATOM 728 C CA . GLU A 1 91 ? 14.658 8.152 -16.718 1.00 80.88 91 GLU A CA 1
ATOM 729 C C . GLU A 1 91 ? 16.066 7.546 -16.728 1.00 80.88 91 GLU A C 1
ATOM 731 O O . GLU A 1 91 ? 17.042 8.236 -16.428 1.00 80.88 91 GLU A O 1
ATOM 736 N N . LYS A 1 92 ? 16.198 6.291 -17.170 1.00 81.81 92 LYS A N 1
ATOM 737 C CA . LYS A 1 92 ? 17.492 5.620 -17.322 1.00 81.81 92 LYS A CA 1
ATOM 738 C C . LYS A 1 92 ? 18.374 6.326 -18.354 1.00 81.81 92 LYS A C 1
ATOM 740 O O . LYS A 1 92 ? 19.534 6.609 -18.072 1.00 81.81 92 LYS A O 1
ATOM 745 N N . ALA A 1 93 ? 17.808 6.711 -19.498 1.00 84.06 93 ALA A N 1
ATOM 746 C CA . ALA A 1 93 ? 18.510 7.492 -20.512 1.00 84.06 93 ALA A CA 1
ATOM 747 C C . ALA A 1 93 ? 18.923 8.883 -19.995 1.00 84.06 93 ALA A C 1
ATOM 749 O O . ALA A 1 93 ? 19.997 9.375 -20.335 1.00 84.06 93 ALA A O 1
ATOM 750 N N . ALA A 1 94 ? 18.101 9.534 -19.165 1.00 85.75 94 ALA A N 1
ATOM 751 C CA . ALA A 1 94 ? 18.461 10.800 -18.527 1.00 85.75 94 ALA A CA 1
ATOM 752 C C . ALA A 1 94 ? 19.604 10.624 -17.513 1.00 85.75 94 ALA A C 1
ATOM 754 O O . ALA A 1 94 ? 20.533 11.433 -17.492 1.00 85.75 94 ALA A O 1
ATOM 755 N N . TYR A 1 95 ? 19.579 9.545 -16.725 1.00 81.31 95 TYR A N 1
ATOM 756 C CA . TYR A 1 95 ? 20.660 9.194 -15.806 1.00 81.31 95 TYR A CA 1
ATOM 757 C C . TYR A 1 95 ? 21.969 8.922 -16.553 1.00 81.31 95 TYR A C 1
ATOM 759 O O . TYR A 1 95 ? 22.993 9.504 -16.207 1.00 81.31 95 TYR A O 1
ATOM 767 N N . GLU A 1 96 ? 21.935 8.119 -17.619 1.00 85.00 96 GLU A N 1
ATOM 768 C CA . GLU A 1 96 ? 23.093 7.828 -18.473 1.00 85.00 96 GLU A CA 1
ATOM 769 C C . GLU A 1 96 ? 23.640 9.082 -19.174 1.00 85.00 96 GLU A C 1
ATOM 771 O O . GLU A 1 96 ? 24.840 9.184 -19.391 1.00 85.00 96 GLU A O 1
ATOM 776 N N . ARG A 1 97 ? 22.813 10.087 -19.482 1.00 82.25 97 ARG A N 1
ATOM 777 C CA . ARG A 1 97 ? 23.307 11.378 -20.004 1.00 82.25 97 ARG A CA 1
ATOM 778 C C . ARG A 1 97 ? 24.046 12.202 -18.950 1.00 82.25 97 ARG A C 1
ATOM 780 O O . ARG A 1 97 ? 24.998 12.894 -19.289 1.00 82.25 97 ARG A O 1
ATOM 787 N N . LEU A 1 98 ? 23.593 12.150 -17.698 1.00 83.31 98 LEU A N 1
ATOM 788 C CA . LEU A 1 98 ? 24.162 12.926 -16.590 1.00 83.31 98 LEU A CA 1
ATOM 789 C C . LEU A 1 98 ? 25.375 12.237 -15.939 1.00 83.31 98 LEU A C 1
ATOM 791 O O . LEU A 1 98 ? 26.284 12.919 -15.478 1.00 83.31 98 LEU A O 1
ATOM 795 N N . HIS A 1 99 ? 25.390 10.902 -15.905 1.00 79.50 99 HIS A N 1
ATOM 796 C CA . HIS A 1 99 ? 26.374 10.074 -15.189 1.00 79.50 99 HIS A CA 1
ATOM 797 C C . HIS A 1 99 ? 27.048 9.020 -16.084 1.00 79.50 99 HIS A C 1
ATOM 799 O O . HIS A 1 99 ? 27.787 8.163 -15.594 1.00 79.50 99 HIS A O 1
ATOM 805 N N . GLY A 1 100 ? 26.803 9.072 -17.396 1.00 67.88 100 GLY A N 1
ATOM 806 C CA . GLY A 1 100 ? 27.509 8.275 -18.399 1.00 67.88 100 GLY A CA 1
ATOM 807 C C . GLY A 1 100 ? 29.015 8.547 -18.405 1.00 67.88 100 GLY A C 1
ATOM 808 O O . GLY A 1 100 ? 29.493 9.418 -17.681 1.00 67.88 100 GLY A O 1
ATOM 809 N N . PRO A 1 101 ? 29.793 7.793 -19.198 1.00 62.97 101 PRO A N 1
ATOM 810 C CA . PRO A 1 101 ? 31.171 7.376 -18.908 1.00 62.97 101 PRO A CA 1
ATOM 811 C C . PRO A 1 101 ? 32.265 8.465 -18.981 1.00 62.97 101 PRO A C 1
ATOM 813 O O . PRO A 1 101 ? 33.411 8.167 -19.294 1.00 62.97 101 PRO A O 1
ATOM 816 N N . ALA A 1 102 ? 31.985 9.713 -18.608 1.00 57.72 102 ALA A N 1
ATOM 817 C CA . ALA A 1 102 ? 33.014 10.713 -18.330 1.00 57.72 102 ALA A CA 1
ATOM 818 C C . ALA A 1 102 ? 33.892 10.336 -17.114 1.00 57.72 102 ALA A C 1
ATOM 820 O O . ALA A 1 102 ? 35.028 10.791 -17.017 1.00 57.72 102 ALA A O 1
ATOM 821 N N . HIS A 1 103 ? 33.418 9.465 -16.209 1.00 55.56 103 HIS A N 1
ATOM 822 C CA . HIS A 1 103 ? 34.196 9.030 -15.039 1.00 55.56 103 HIS A CA 1
ATOM 823 C C . HIS A 1 103 ? 35.183 7.874 -15.316 1.00 55.56 103 HIS A C 1
ATOM 825 O O . HIS A 1 103 ? 36.049 7.612 -14.483 1.00 55.56 103 HIS A O 1
ATOM 831 N N . LEU A 1 104 ? 35.096 7.198 -16.471 1.00 57.09 104 LEU A N 1
ATOM 832 C CA . LEU A 1 104 ? 35.998 6.088 -16.830 1.00 57.09 104 LEU A CA 1
ATOM 833 C C . LEU A 1 104 ? 37.245 6.548 -17.606 1.00 57.09 104 LEU A C 1
ATOM 835 O O . LEU A 1 104 ? 38.274 5.877 -17.553 1.00 57.09 104 LEU A O 1
ATOM 839 N N . GLY A 1 105 ? 37.211 7.732 -18.230 1.00 54.00 105 GLY A N 1
ATOM 840 C CA . GLY A 1 105 ? 38.348 8.273 -18.991 1.00 54.00 105 GLY A CA 1
ATOM 841 C C . GLY A 1 105 ? 39.586 8.611 -18.146 1.00 54.00 105 GLY A C 1
ATOM 842 O O . GLY A 1 105 ? 40.701 8.621 -18.660 1.00 54.00 105 GLY A O 1
ATOM 843 N N . HIS A 1 106 ? 39.431 8.833 -16.836 1.00 56.31 106 HIS A N 1
ATOM 844 C CA . HIS A 1 106 ? 40.563 9.099 -15.938 1.00 56.31 106 HIS A CA 1
ATOM 845 C C . HIS A 1 106 ? 41.263 7.830 -15.423 1.00 56.31 106 HIS A C 1
ATOM 847 O O . HIS A 1 106 ? 42.404 7.913 -14.967 1.00 56.31 106 HIS A O 1
ATOM 853 N N . VAL A 1 107 ? 40.619 6.657 -15.501 1.00 58.06 107 VAL A N 1
ATOM 854 C CA . VAL A 1 107 ? 41.190 5.391 -15.002 1.00 58.06 107 VAL A CA 1
ATOM 855 C C . VAL A 1 107 ? 42.077 4.725 -16.060 1.00 58.06 107 VAL A C 1
ATOM 857 O O . VAL A 1 107 ? 43.131 4.186 -15.721 1.00 58.06 107 VAL A O 1
ATOM 860 N N . GLU A 1 108 ? 41.726 4.827 -17.345 1.00 56.69 108 GLU A N 1
ATOM 861 C CA . GLU A 1 108 ? 42.530 4.260 -18.442 1.00 56.69 108 GLU A CA 1
ATOM 862 C C . GLU A 1 108 ? 43.844 5.015 -18.689 1.00 56.69 108 GLU A C 1
ATOM 864 O O . GLU A 1 108 ? 44.881 4.386 -18.912 1.00 56.69 108 GLU A O 1
ATOM 869 N N . LEU A 1 109 ? 43.856 6.345 -18.539 1.00 58.09 109 LEU A N 1
ATOM 870 C CA . LEU A 1 109 ? 45.073 7.148 -18.724 1.00 58.09 109 LEU A CA 1
ATOM 871 C C . LEU A 1 109 ? 46.153 6.854 -17.667 1.00 58.09 109 LEU A C 1
ATOM 873 O O . LEU A 1 109 ? 47.344 6.959 -17.956 1.00 58.09 109 LEU A O 1
ATOM 877 N N . ARG A 1 110 ? 45.767 6.423 -16.456 1.00 58.06 110 ARG A N 1
ATOM 878 C CA . ARG A 1 110 ? 46.721 6.046 -15.396 1.00 58.06 110 ARG A CA 1
ATOM 879 C C . ARG A 1 110 ? 47.345 4.668 -15.625 1.00 58.06 110 ARG A C 1
ATOM 881 O O . ARG A 1 110 ? 48.459 4.427 -15.171 1.00 58.06 110 ARG A O 1
ATOM 888 N N . ARG A 1 111 ? 46.642 3.770 -16.323 1.00 57.47 111 ARG A N 1
ATOM 889 C CA . ARG A 1 111 ? 47.131 2.418 -16.625 1.00 57.47 111 ARG A CA 1
ATOM 890 C C . ARG A 1 111 ? 48.156 2.435 -17.760 1.00 57.47 111 ARG A C 1
ATOM 892 O O . ARG A 1 111 ? 49.206 1.828 -17.616 1.00 57.47 111 ARG A O 1
ATOM 899 N N . SER A 1 112 ? 47.907 3.213 -18.816 1.00 59.22 112 SER A N 1
ATOM 900 C CA . SER A 1 112 ? 48.848 3.361 -19.940 1.00 59.22 112 SER A CA 1
ATOM 901 C C . SER A 1 112 ? 50.161 4.053 -19.552 1.00 59.22 112 SER A C 1
ATOM 903 O O . SER A 1 112 ? 51.198 3.734 -20.124 1.00 59.22 112 SER A O 1
ATOM 905 N N . GLY A 1 113 ? 50.146 4.976 -18.583 1.00 58.94 113 GLY A N 1
ATOM 906 C CA . GLY A 1 113 ? 51.364 5.650 -18.116 1.00 58.94 113 GLY A CA 1
ATOM 907 C C . GLY A 1 113 ? 52.280 4.783 -17.243 1.00 58.94 113 GLY A C 1
ATOM 908 O O . GLY A 1 113 ? 53.449 5.112 -17.092 1.00 58.94 113 GLY A O 1
ATOM 909 N N . ASN A 1 114 ? 51.770 3.681 -16.683 1.00 59.25 114 ASN A N 1
ATOM 910 C CA . ASN A 1 114 ? 52.519 2.802 -15.777 1.00 59.25 114 ASN A CA 1
ATOM 911 C C . ASN A 1 114 ? 53.125 1.575 -16.483 1.00 59.25 114 ASN A C 1
ATOM 913 O O . ASN A 1 114 ? 53.853 0.818 -15.856 1.00 59.25 114 ASN A O 1
ATOM 917 N N . GLU A 1 115 ? 52.805 1.366 -17.763 1.00 56.16 115 GLU A N 1
ATOM 918 C CA . GLU A 1 115 ? 53.392 0.309 -18.604 1.00 56.16 115 GLU A CA 1
ATOM 919 C C . GLU A 1 115 ? 54.534 0.828 -19.498 1.00 56.16 115 GLU A C 1
ATOM 921 O O . GLU A 1 115 ? 55.168 0.050 -20.205 1.00 56.16 115 GLU A O 1
ATOM 926 N N . LEU A 1 116 ? 54.811 2.139 -19.463 1.00 58.38 116 LEU A N 1
ATOM 927 C CA . LEU A 1 116 ? 55.866 2.803 -20.243 1.00 58.38 116 LEU A CA 1
ATOM 928 C C . LEU A 1 116 ? 57.015 3.360 -19.376 1.00 58.38 116 LEU A C 1
ATOM 930 O O . LEU A 1 116 ? 57.833 4.128 -19.883 1.00 58.38 116 LEU A O 1
ATOM 934 N N . ALA A 1 117 ? 57.073 2.995 -18.091 1.00 51.97 117 ALA A N 1
ATOM 935 C CA . ALA A 1 117 ? 58.133 3.350 -17.142 1.00 51.97 117 ALA A CA 1
ATOM 936 C C . ALA A 1 117 ? 58.804 2.081 -16.606 1.00 51.97 117 ALA A C 1
ATOM 938 O O . ALA A 1 117 ? 60.043 2.111 -16.431 1.00 51.97 117 ALA A O 1
#

Radius of gyration: 24.24 Å; chains: 1; bounding box: 72×31×50 Å

Sequence (117 aa):
MQDWVRNDLTGDRAVPRHLVRSMVPFIPVFAAFLLFPGPLWLRGSMILLGLLLALFYAVSYMAQNRARRLERHGLPPDLENPKKASQHEAEKAAYERLHGPAHLGHVELRRSGNELA

Secondary structure (DSSP, 8-state):
--HHHHHHHHSTTHHHHHHHHHHGGGHHHHHHHHHSSS-HHHHHHHHHHHHHHHHHHHHHTHHHHHHHHHHHTTS-TT---HHHHHHHHHHHHHHHHHHSGGGTHHHHHHHHTTS--

pLDDT: mean 79.94, std 12.58, range [51.97, 95.88]

Foldseek 3Di:
DCVVVLCCLAPPCVVVVLLVVLCVVCVVVLVVLVVDPDDPVVSVVVSVVVSVVSSVCSVVCSLVVSLVVCVVVVHHSPRHHPVVVVVVVVVVVVCCVVPNDPVVVVVVVVVVVVVVD